Protein AF-A0A7J7ZFH4-F1 (afdb_monomer)

Solvent-accessible surface area (backbone atoms only — not comparable to full-atom values): 5798 Å² total; per-residue (Å²): 136,91,79,76,82,75,77,82,64,81,84,78,85,53,67,91,78,36,69,40,82,46,80,46,72,44,96,87,71,50,77,46,79,46,81,41,50,39,59,60,50,52,52,52,50,51,50,53,52,52,50,53,52,52,50,51,55,51,51,51,52,53,49,54,51,50,53,49,54,51,54,54,48,54,52,50,52,51,49,53,58,53,51,76,70,36,78,73,59,66,74,74,75,115

Sequence (94 aa):
MIGSRKESAPQVLLPEEEKIIVEETKSNGQTVIEEKSLVDTVYALKDEVQELRQDNKKMKKSLEEEQRARKDLEKLVRKVLKNMNDPSWDETNL

Nearest PDB structures (foldseek):
  8a3t-assembly1_T  TM=6.589E-01  e=2.253E+00  Saccharomyces cerevisiae
  8a5y-assembly1_T  TM=6.580E-01  e=3.138E+00  Saccharomyces cerevisiae

Structure (mmCIF, N/CA/C/O backbone):
data_AF-A0A7J7ZFH4-F1
#
_entry.id   AF-A0A7J7ZFH4-F1
#
loop_
_atom_site.group_PDB
_atom_site.id
_atom_site.type_symbol
_atom_site.label_atom_id
_atom_site.label_alt_id
_atom_site.label_comp_id
_atom_site.label_asym_id
_atom_site.label_entity_id
_atom_site.label_seq_id
_atom_site.pdbx_PDB_ins_code
_atom_site.Cartn_x
_atom_site.Cartn_y
_atom_site.Cartn_z
_atom_site.occupancy
_atom_site.B_iso_or_equiv
_atom_site.auth_seq_id
_atom_site.auth_comp_id
_atom_site.auth_asym_id
_atom_site.auth_atom_id
_atom_site.pdbx_PDB_model_num
ATOM 1 N N . MET A 1 1 ? -47.706 -17.805 42.552 1.00 38.56 1 MET A N 1
ATOM 2 C CA . MET A 1 1 ? -46.608 -17.003 43.124 1.00 38.56 1 MET A CA 1
ATOM 3 C C . MET A 1 1 ? -46.000 -16.164 42.022 1.00 38.56 1 MET A C 1
ATOM 5 O O . MET A 1 1 ? -45.830 -16.653 40.914 1.00 38.56 1 MET A O 1
ATOM 9 N N . ILE A 1 2 ? -45.815 -14.887 42.324 1.00 49.91 2 ILE A N 1
ATOM 10 C CA . ILE A 1 2 ? -45.430 -13.807 41.418 1.00 49.91 2 ILE A CA 1
ATOM 11 C C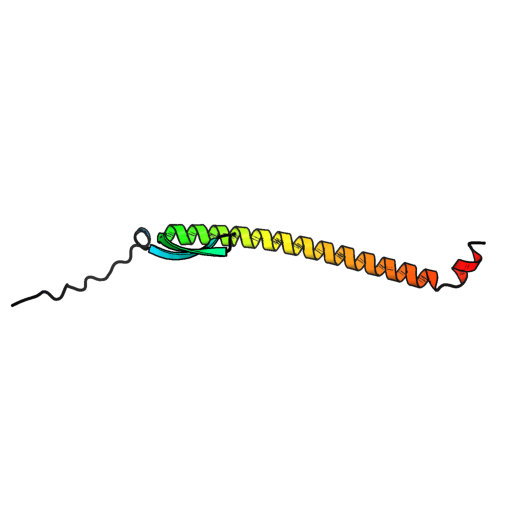 . ILE A 1 2 ? -43.915 -13.892 41.198 1.00 49.91 2 ILE A C 1
ATOM 13 O O . ILE A 1 2 ? -43.171 -13.996 42.167 1.00 49.91 2 ILE A O 1
ATOM 17 N N . GLY A 1 3 ? -43.469 -13.868 39.944 1.00 50.97 3 GLY A N 1
ATOM 18 C CA . GLY A 1 3 ? -42.055 -13.868 39.566 1.00 50.97 3 GLY A CA 1
ATOM 19 C C . GLY A 1 3 ? -41.829 -12.889 38.424 1.00 50.97 3 GLY A C 1
ATOM 20 O O . GLY A 1 3 ? -41.674 -13.295 37.281 1.00 50.97 3 GLY A O 1
ATOM 21 N N . SER A 1 4 ? -41.956 -11.607 38.763 1.00 50.66 4 SER A N 1
ATOM 22 C CA . SER A 1 4 ? -41.539 -10.389 38.062 1.00 50.66 4 SER A CA 1
ATOM 23 C C . SER A 1 4 ? -41.150 -10.521 36.583 1.00 50.66 4 SER A C 1
ATOM 25 O O . SER A 1 4 ? -40.023 -10.884 36.244 1.00 50.66 4 SER A O 1
ATOM 27 N N . ARG A 1 5 ? -42.051 -10.077 35.693 1.00 56.38 5 ARG A N 1
ATOM 28 C CA . ARG A 1 5 ? -41.639 -9.504 34.405 1.00 56.38 5 ARG A CA 1
ATOM 29 C C . ARG A 1 5 ? -40.714 -8.336 34.744 1.00 56.38 5 ARG A C 1
ATOM 31 O O . ARG A 1 5 ? -41.189 -7.343 35.285 1.00 56.38 5 ARG A O 1
ATOM 38 N N . LYS A 1 6 ? -39.406 -8.489 34.513 1.00 55.78 6 LYS A N 1
ATOM 39 C CA . LYS A 1 6 ? -38.462 -7.370 34.577 1.00 55.78 6 LYS A CA 1
ATOM 40 C C . LYS A 1 6 ? -38.998 -6.294 33.642 1.00 55.78 6 LYS A C 1
ATOM 42 O O . LYS A 1 6 ? -39.148 -6.544 32.448 1.00 55.78 6 LYS A O 1
ATOM 47 N N . GLU A 1 7 ? -39.361 -5.158 34.221 1.00 51.34 7 GLU A N 1
ATOM 48 C CA . GLU A 1 7 ? -39.705 -3.943 33.503 1.00 51.34 7 GLU A CA 1
ATOM 49 C C . GLU A 1 7 ? -38.633 -3.701 32.444 1.00 51.34 7 GLU A C 1
ATOM 51 O O . GLU A 1 7 ? -37.448 -3.554 32.743 1.00 51.34 7 GLU A O 1
ATOM 56 N N . SER A 1 8 ? -39.050 -3.740 31.185 1.00 60.00 8 SER A N 1
ATOM 57 C CA . SER A 1 8 ? -38.245 -3.362 30.037 1.00 60.00 8 SER A CA 1
ATOM 58 C C . SER A 1 8 ? -38.048 -1.848 30.070 1.00 60.00 8 SER A C 1
ATOM 60 O O . SER A 1 8 ? -38.718 -1.111 29.348 1.00 60.00 8 SER A O 1
ATOM 62 N N . ALA A 1 9 ? -37.161 -1.381 30.950 1.00 63.22 9 ALA A N 1
ATOM 63 C CA . ALA A 1 9 ? -36.539 -0.079 30.787 1.00 63.22 9 ALA A CA 1
ATOM 64 C C . ALA A 1 9 ? -35.832 -0.065 29.417 1.00 63.22 9 ALA A C 1
ATOM 66 O O . ALA A 1 9 ? -35.273 -1.099 29.025 1.00 63.22 9 ALA A O 1
ATOM 67 N N . PRO A 1 10 ? -35.866 1.050 28.664 1.00 71.81 10 PRO A N 1
ATOM 68 C CA . PRO A 1 10 ? -35.091 1.165 27.437 1.00 71.81 10 PRO A CA 1
ATOM 69 C C . PRO A 1 10 ? -33.635 0.815 27.747 1.00 71.81 10 PRO A C 1
ATOM 71 O O . PRO A 1 10 ? -33.042 1.411 28.645 1.00 71.81 10 PRO A O 1
ATOM 74 N N . GLN A 1 11 ? -33.083 -0.187 27.063 1.00 70.38 11 GLN A N 1
ATOM 75 C CA . GLN A 1 11 ? -31.672 -0.525 27.215 1.00 70.38 11 GLN A CA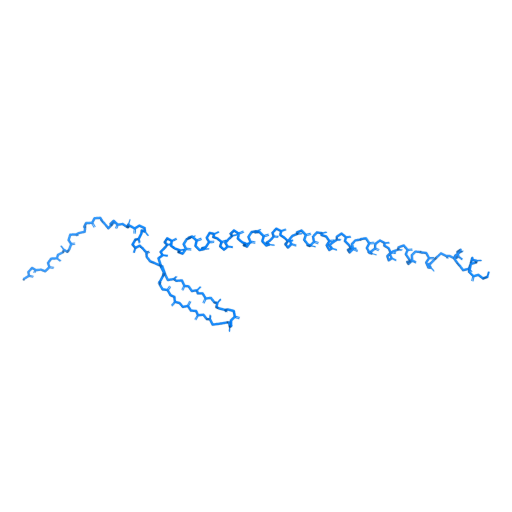 1
ATOM 76 C C . GLN A 1 11 ? -30.873 0.676 26.706 1.00 70.38 11 GLN A C 1
ATOM 78 O O . GLN A 1 11 ? -30.947 1.014 25.525 1.00 70.38 11 GLN A O 1
ATOM 83 N N . VAL A 1 12 ? -30.183 1.363 27.613 1.00 79.06 12 VAL A N 1
ATOM 84 C CA . VAL A 1 12 ? -29.299 2.473 27.262 1.00 79.06 12 VAL A CA 1
ATOM 85 C C . VAL A 1 12 ? -27.941 1.862 26.953 1.00 79.06 12 VAL A C 1
ATOM 87 O O . VAL A 1 12 ? -27.285 1.337 27.847 1.00 79.06 12 VAL A O 1
ATOM 90 N N . LEU A 1 13 ? -27.557 1.884 25.680 1.00 73.88 13 LEU A N 1
ATOM 91 C CA . LEU A 1 13 ? -26.227 1.479 25.241 1.00 73.88 13 LEU A CA 1
ATOM 92 C C . LEU A 1 13 ? -25.255 2.630 25.501 1.00 73.88 13 LEU A C 1
ATOM 94 O O . LEU A 1 13 ? -25.431 3.727 24.965 1.00 73.88 13 LEU A O 1
ATOM 98 N N . LEU A 1 14 ? -24.264 2.383 26.355 1.00 79.50 14 LEU A N 1
ATOM 99 C CA . LEU A 1 14 ? -23.191 3.320 26.660 1.00 79.50 14 LEU A CA 1
ATOM 100 C C . LEU A 1 14 ? -21.937 2.853 25.913 1.00 79.50 14 LEU A C 1
ATOM 102 O O . LEU A 1 14 ? -21.372 1.832 26.296 1.00 79.50 14 LEU A O 1
ATOM 106 N N . PRO A 1 15 ? -21.476 3.575 24.873 1.00 76.62 15 PRO A N 1
ATOM 107 C CA . PRO A 1 15 ? -20.352 3.139 24.037 1.00 76.62 15 PRO A CA 1
ATOM 108 C C . PRO A 1 15 ? -19.067 2.833 24.820 1.00 76.62 15 PRO A C 1
ATOM 110 O O . PRO A 1 15 ? -18.267 2.004 24.404 1.00 76.62 15 PRO A O 1
ATOM 113 N N . GLU A 1 16 ? -18.877 3.498 25.959 1.00 78.94 16 GLU A N 1
ATOM 114 C CA . GLU A 1 16 ? -17.736 3.321 26.866 1.00 78.94 16 GLU A CA 1
ATOM 115 C C . GLU A 1 16 ? -17.773 1.9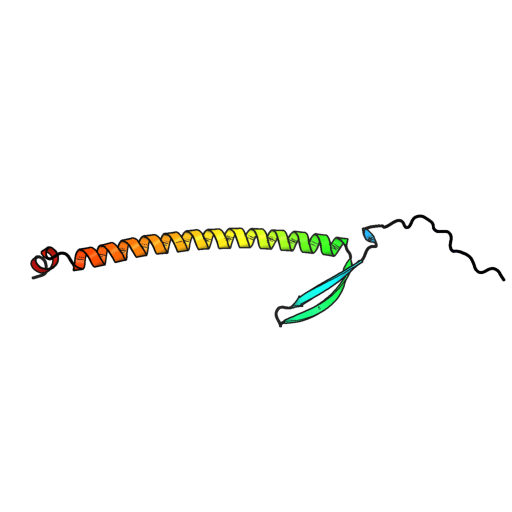82 27.625 1.00 78.94 16 GLU A C 1
ATOM 117 O O . GLU A 1 16 ? -16.736 1.495 28.069 1.00 78.94 16 GLU A O 1
ATOM 122 N N . GLU A 1 17 ? -18.954 1.376 27.764 1.00 82.75 17 GLU A N 1
ATOM 123 C CA . GLU A 1 17 ? -19.168 0.093 28.443 1.00 82.75 17 GLU A CA 1
ATOM 124 C C . GLU A 1 17 ? -19.253 -1.084 27.457 1.00 82.75 17 GLU A C 1
ATOM 126 O O . GLU A 1 17 ? -19.268 -2.247 27.872 1.00 82.75 17 GLU A O 1
ATOM 131 N N . GLU A 1 18 ? -19.299 -0.803 26.152 1.00 86.25 18 GLU A N 1
ATOM 132 C CA . GLU A 1 18 ? -19.411 -1.825 25.118 1.00 86.25 18 GLU A CA 1
ATOM 133 C C . GLU A 1 18 ? -18.081 -2.535 24.857 1.00 86.25 18 GLU A C 1
ATOM 135 O O . GLU A 1 18 ? -16.999 -1.939 24.808 1.00 86.25 18 GLU A O 1
ATOM 140 N N . LYS A 1 19 ? -18.177 -3.846 24.638 1.00 89.50 19 LYS A N 1
ATOM 141 C CA . LYS A 1 19 ? -17.049 -4.717 24.319 1.00 89.50 19 LYS A CA 1
ATOM 142 C C . LYS A 1 19 ? -17.312 -5.496 23.038 1.00 89.50 19 LYS A C 1
ATOM 144 O O . LYS A 1 19 ? -18.457 -5.785 2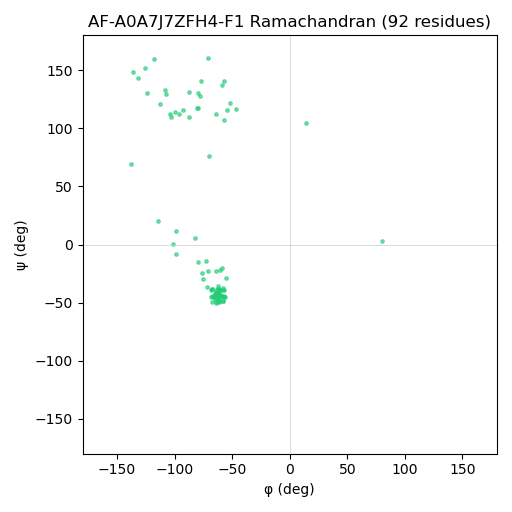2.696 1.00 89.50 19 LYS A O 1
ATOM 149 N N . ILE A 1 20 ? -16.239 -5.842 22.338 1.00 90.69 20 ILE A N 1
ATOM 150 C CA . ILE A 1 20 ? -16.257 -6.583 21.080 1.00 90.69 20 ILE A CA 1
ATOM 151 C C . ILE A 1 20 ? -15.251 -7.732 21.129 1.00 90.69 20 ILE A C 1
ATOM 153 O O . ILE A 1 20 ? -14.172 -7.609 21.706 1.00 90.69 20 ILE A O 1
ATOM 157 N N . ILE A 1 21 ? -15.612 -8.856 20.511 1.00 90.88 21 ILE A N 1
ATOM 158 C CA . ILE A 1 21 ? -14.702 -9.981 20.301 1.00 90.88 21 ILE A CA 1
ATOM 159 C C . ILE A 1 21 ? -13.836 -9.664 19.080 1.00 90.88 21 ILE A C 1
ATOM 161 O O . ILE A 1 21 ? -14.351 -9.511 17.974 1.00 90.88 21 ILE A O 1
ATOM 165 N N . VAL A 1 22 ? -12.529 -9.569 19.288 1.00 89.81 22 VAL A N 1
ATOM 166 C CA . VAL A 1 22 ? -11.523 -9.322 18.256 1.00 89.81 22 VAL A CA 1
ATOM 167 C C . VAL A 1 22 ? -10.751 -10.610 18.008 1.00 89.81 22 VAL A C 1
ATOM 169 O O . VAL A 1 22 ? -10.265 -11.241 18.946 1.00 89.81 22 VAL A O 1
ATOM 172 N N . GLU A 1 23 ? -10.632 -10.988 16.738 1.00 91.38 23 GLU A N 1
ATOM 173 C CA . GLU A 1 23 ? -9.785 -12.089 16.291 1.00 91.38 23 GLU A CA 1
ATOM 174 C C . GLU A 1 23 ? -8.523 -11.515 15.635 1.00 91.38 23 GLU A C 1
ATOM 176 O O . GLU A 1 23 ? -8.585 -10.901 14.572 1.00 91.38 23 GLU A O 1
ATOM 181 N N . GLU A 1 24 ? -7.372 -11.709 16.272 1.00 86.25 24 GLU A N 1
ATOM 182 C CA . GLU A 1 24 ? -6.068 -11.297 15.756 1.00 86.25 24 GLU A CA 1
ATOM 183 C C . GLU A 1 24 ? -5.260 -12.514 15.313 1.00 86.25 24 GLU A C 1
ATOM 185 O O . GLU A 1 24 ? -5.110 -13.491 16.047 1.00 86.25 24 GLU A O 1
ATOM 190 N N . THR A 1 25 ? -4.672 -12.438 14.119 1.00 88.31 25 THR A N 1
ATOM 191 C CA . THR A 1 25 ? -3.697 -13.433 13.658 1.00 88.31 25 THR A CA 1
ATOM 192 C C . THR A 1 25 ? -2.292 -12.884 13.857 1.00 88.31 25 THR A C 1
ATOM 194 O O . THR A 1 25 ? -1.891 -11.909 13.224 1.00 88.31 25 THR A O 1
ATOM 197 N N . LYS A 1 26 ? -1.529 -13.516 14.748 1.00 86.38 26 LYS A N 1
ATOM 198 C CA . LYS A 1 26 ? -0.138 -13.158 15.030 1.00 86.38 26 LYS A CA 1
ATOM 199 C C . LYS A 1 26 ? 0.771 -13.533 13.859 1.00 86.38 26 LYS A C 1
ATOM 201 O O . LYS A 1 26 ? 0.461 -14.405 13.051 1.00 86.38 26 LYS A O 1
ATOM 206 N N . SER A 1 27 ? 1.955 -12.925 13.810 1.00 82.00 27 SER A N 1
ATOM 207 C CA . SER A 1 27 ? 2.960 -13.167 12.762 1.00 82.00 27 SER A CA 1
ATOM 208 C C . SER A 1 27 ? 3.451 -14.619 12.678 1.00 82.00 27 SER A C 1
ATOM 210 O O . SER A 1 27 ? 3.925 -15.048 11.631 1.00 82.00 27 SER A O 1
ATOM 212 N N . ASN A 1 28 ? 3.313 -15.394 13.757 1.00 89.94 28 ASN A N 1
ATOM 213 C CA . ASN A 1 28 ? 3.594 -16.831 13.792 1.00 89.94 28 ASN A CA 1
ATOM 214 C C . ASN A 1 28 ? 2.433 -17.701 13.258 1.00 89.94 28 ASN A C 1
ATOM 216 O O . ASN A 1 28 ? 2.500 -18.923 13.364 1.00 89.94 28 ASN A O 1
ATOM 220 N N . GLY A 1 29 ? 1.370 -17.093 12.720 1.00 88.31 29 GLY A N 1
ATOM 221 C CA . GLY A 1 29 ? 0.178 -17.773 12.207 1.00 88.31 29 GLY A CA 1
ATOM 222 C C . GLY A 1 29 ? -0.824 -18.203 13.283 1.00 88.31 29 GLY A C 1
ATOM 223 O O . GLY A 1 29 ? -1.823 -18.837 12.958 1.00 88.31 29 GLY A O 1
ATOM 224 N N . GLN A 1 30 ? -0.581 -17.882 14.557 1.00 92.31 30 GLN A N 1
ATOM 225 C CA . GLN A 1 30 ? -1.510 -18.183 15.644 1.00 92.31 30 GLN A CA 1
ATOM 226 C C . GLN A 1 30 ? -2.674 -17.189 15.657 1.00 92.31 30 GLN A C 1
ATOM 228 O O . GLN A 1 30 ? -2.453 -15.983 15.755 1.00 92.31 30 GLN A O 1
ATOM 233 N N . THR A 1 31 ? -3.903 -17.699 15.667 1.00 89.38 31 THR A N 1
ATOM 234 C CA . THR A 1 31 ? -5.114 -16.898 15.880 1.00 89.38 31 THR A CA 1
ATOM 235 C C . THR A 1 31 ? -5.422 -16.775 17.374 1.00 89.38 31 THR A C 1
ATOM 237 O O . THR A 1 31 ? -5.405 -17.769 18.105 1.00 89.38 31 THR A O 1
ATOM 240 N N . VAL A 1 32 ? -5.682 -15.556 17.837 1.00 89.56 32 VAL A N 1
ATOM 241 C CA . VAL A 1 32 ? -6.032 -15.221 19.220 1.00 89.56 32 VAL A CA 1
ATOM 242 C C . VAL A 1 32 ? -7.366 -14.483 19.218 1.00 89.56 32 VAL A C 1
ATOM 244 O O . VAL A 1 32 ? -7.549 -13.545 18.450 1.00 89.56 32 VAL A O 1
ATOM 247 N N . ILE A 1 33 ? -8.294 -14.927 20.067 1.00 90.31 33 ILE A N 1
ATOM 248 C CA . ILE A 1 33 ? -9.633 -14.348 20.207 1.00 90.31 33 ILE A CA 1
ATOM 249 C C . ILE A 1 33 ? -9.720 -13.700 21.588 1.00 90.31 33 ILE A C 1
ATOM 251 O O . ILE A 1 33 ? -9.545 -14.383 22.598 1.00 90.31 33 ILE A O 1
ATOM 255 N N . GLU A 1 34 ? -9.988 -12.399 21.633 1.00 91.12 34 GLU A N 1
ATOM 256 C CA . GLU A 1 34 ? -10.031 -11.607 22.865 1.00 91.12 34 GLU A CA 1
ATOM 257 C C . GLU A 1 34 ? -11.241 -10.676 22.888 1.00 91.12 34 GLU A C 1
ATOM 259 O O . GLU A 1 34 ? -11.681 -10.178 21.858 1.00 91.12 34 GLU A O 1
ATOM 264 N N . GLU A 1 35 ? -11.771 -10.408 24.078 1.00 92.19 35 GLU A N 1
ATOM 265 C CA . GLU A 1 35 ? -12.805 -9.394 24.275 1.00 92.19 35 GLU A CA 1
ATOM 266 C C . GLU A 1 35 ? -12.137 -8.057 24.638 1.00 92.19 35 GLU A C 1
ATOM 268 O O . GLU A 1 35 ? -11.490 -7.943 25.682 1.00 92.19 35 GLU A O 1
ATOM 273 N N . LYS A 1 36 ? -12.279 -7.045 23.777 1.00 91.44 36 LYS A N 1
ATOM 274 C CA . LYS A 1 36 ? -11.693 -5.704 23.942 1.00 91.44 36 LYS A CA 1
ATOM 275 C C . LYS A 1 36 ? -12.786 -4.640 24.044 1.00 91.44 36 LYS A C 1
ATOM 277 O O . LYS A 1 36 ? -13.914 -4.858 23.612 1.00 91.44 36 LYS A O 1
ATOM 282 N N . SER A 1 37 ? -12.456 -3.477 24.607 1.00 92.25 37 SER A N 1
ATOM 283 C CA . SER A 1 37 ? -13.341 -2.304 24.564 1.00 92.25 37 SER A CA 1
ATOM 284 C C . SER A 1 37 ? -13.634 -1.924 23.113 1.00 92.25 37 SER A C 1
ATOM 286 O O . SER A 1 37 ? -12.725 -1.911 22.273 1.00 92.25 37 SER A O 1
ATOM 288 N N . LEU A 1 38 ? -14.894 -1.600 22.813 1.00 90.44 38 LEU A N 1
ATOM 289 C CA . LEU A 1 38 ? -15.283 -1.143 21.483 1.00 90.44 38 LEU A CA 1
ATOM 290 C C . LEU A 1 38 ? -14.520 0.131 21.101 1.00 90.44 38 LEU A C 1
ATOM 292 O O . LEU A 1 38 ? -14.009 0.231 19.988 1.00 90.44 38 LEU A O 1
ATOM 296 N N . VAL A 1 39 ? -14.403 1.077 22.036 1.00 92.19 39 VAL A N 1
ATOM 297 C CA . VAL A 1 39 ? -13.721 2.358 21.812 1.00 92.19 39 VAL A CA 1
ATOM 298 C C . VAL A 1 39 ? -12.250 2.134 21.467 1.00 92.19 39 VAL A C 1
ATOM 300 O O . VAL A 1 39 ? -11.785 2.636 20.444 1.00 92.19 39 VAL A O 1
ATOM 303 N N . ASP A 1 40 ? -11.539 1.329 22.261 1.00 91.56 40 ASP A N 1
ATOM 304 C CA . ASP A 1 40 ? -10.119 1.034 22.026 1.00 91.56 40 ASP A CA 1
ATOM 305 C C . ASP A 1 40 ? -9.916 0.333 20.679 1.00 91.56 40 ASP A C 1
ATOM 307 O O . ASP A 1 40 ? -9.013 0.682 19.920 1.00 91.56 40 ASP A O 1
ATOM 311 N N . THR A 1 41 ? -10.805 -0.608 20.345 1.00 92.50 41 THR A N 1
ATOM 312 C CA . THR A 1 41 ? -10.767 -1.334 19.068 1.00 92.50 41 THR A CA 1
ATOM 313 C C . THR A 1 41 ? -10.972 -0.388 17.883 1.00 92.50 41 THR A C 1
ATOM 315 O O . THR A 1 41 ? -10.261 -0.486 16.887 1.00 92.50 41 THR A O 1
ATOM 318 N N . VAL A 1 42 ? -11.897 0.571 17.980 1.00 92.88 42 VAL A N 1
ATOM 319 C CA . VAL A 1 42 ? -12.129 1.570 16.923 1.00 92.88 42 VAL A CA 1
ATOM 320 C C . VAL A 1 42 ? -10.909 2.469 16.721 1.00 92.88 42 VAL A C 1
ATOM 322 O O . VAL A 1 42 ? -10.556 2.762 15.577 1.00 92.88 42 VAL A O 1
ATOM 325 N N . TYR A 1 43 ? -10.252 2.902 17.801 1.00 94.81 43 TYR A N 1
ATOM 326 C CA . TYR A 1 43 ? -9.035 3.710 17.693 1.00 94.81 43 TYR A CA 1
ATOM 327 C C . TYR A 1 43 ? -7.863 2.915 17.113 1.00 94.81 43 TYR A C 1
ATOM 329 O O . TYR A 1 43 ? -7.218 3.407 16.189 1.00 94.81 43 TYR A O 1
ATOM 337 N N . ALA A 1 44 ? -7.649 1.676 17.561 1.00 93.62 44 ALA A N 1
ATOM 338 C CA . ALA A 1 44 ? -6.624 0.800 16.998 1.00 93.62 44 ALA A CA 1
ATOM 339 C C . ALA A 1 44 ? -6.833 0.583 15.489 1.00 93.62 44 ALA A C 1
ATOM 341 O O . ALA A 1 44 ? -5.927 0.823 14.693 1.00 93.62 44 ALA A O 1
ATOM 342 N N . LEU A 1 45 ? -8.061 0.253 15.070 1.00 95.00 45 LEU A N 1
ATOM 343 C CA . LEU A 1 45 ? -8.401 0.082 13.653 1.00 95.00 45 LEU A CA 1
ATOM 344 C C . LEU A 1 45 ? -8.202 1.365 12.841 1.00 95.00 45 LEU A C 1
ATOM 346 O O . LEU A 1 45 ? -7.770 1.315 11.688 1.00 95.00 45 LEU A O 1
ATOM 350 N N . LYS A 1 46 ? -8.526 2.531 13.409 1.00 96.44 46 LYS A N 1
ATOM 351 C CA . LYS A 1 46 ? -8.306 3.818 12.741 1.00 96.44 46 LYS A CA 1
ATOM 352 C C . LYS A 1 46 ? -6.819 4.037 12.455 1.00 96.44 46 LYS A C 1
ATOM 354 O O . LYS A 1 46 ? -6.483 4.461 11.345 1.00 96.44 46 LYS A O 1
ATOM 359 N N . ASP A 1 47 ? -5.962 3.751 13.428 1.00 97.50 47 ASP A N 1
ATOM 360 C CA . ASP A 1 47 ? -4.517 3.924 13.305 1.00 97.50 47 ASP A CA 1
ATOM 361 C C . ASP A 1 47 ? -3.928 2.918 12.302 1.00 97.50 47 ASP A C 1
ATOM 363 O O . ASP A 1 47 ? -3.230 3.326 11.372 1.00 97.50 47 ASP A O 1
ATOM 367 N N . GLU A 1 48 ? -4.317 1.641 12.374 1.00 96.19 48 GLU A N 1
ATOM 368 C CA . GLU A 1 48 ? -3.921 0.611 11.400 1.00 96.19 48 GLU A CA 1
ATOM 369 C C . GLU A 1 48 ? -4.320 0.984 9.966 1.00 96.19 48 GLU A C 1
ATOM 371 O O . GLU A 1 48 ? -3.520 0.898 9.031 1.00 96.19 48 GLU A O 1
ATOM 376 N N . VAL A 1 49 ? -5.552 1.466 9.763 1.00 98.06 49 VAL A N 1
ATOM 377 C CA . VAL A 1 49 ? -6.007 1.935 8.446 1.00 98.06 49 VAL A CA 1
ATOM 378 C C . VAL A 1 49 ? -5.173 3.125 7.974 1.00 98.06 49 VAL A C 1
ATOM 380 O O . VAL A 1 49 ? -4.866 3.232 6.782 1.00 98.06 49 VAL A O 1
ATOM 383 N N . GLN A 1 50 ? -4.801 4.038 8.871 1.00 98.00 50 GLN A N 1
ATOM 384 C CA . GLN A 1 50 ? -3.964 5.181 8.525 1.00 98.00 50 GLN A CA 1
ATOM 385 C C . GLN A 1 50 ? -2.558 4.743 8.084 1.00 98.00 50 GLN A C 1
ATOM 387 O O . GLN A 1 50 ? -2.072 5.232 7.056 1.00 98.00 50 GLN A O 1
ATOM 392 N N . GLU A 1 51 ? -1.940 3.799 8.791 1.00 98.12 51 GLU A N 1
ATOM 393 C CA . GLU A 1 51 ? -0.645 3.214 8.425 1.00 98.12 51 GLU A CA 1
ATOM 394 C C . GLU A 1 51 ? -0.719 2.474 7.084 1.00 98.12 51 GLU A C 1
ATOM 396 O O . GLU A 1 51 ? 0.040 2.784 6.160 1.00 98.12 51 GLU A O 1
ATOM 401 N N . LEU A 1 52 ? -1.716 1.601 6.901 1.00 98.19 52 LEU A N 1
ATOM 402 C CA . LEU A 1 52 ? -1.937 0.877 5.645 1.00 98.19 52 LEU A CA 1
ATOM 403 C C . LEU A 1 52 ? -2.126 1.823 4.454 1.00 98.19 52 LEU A C 1
ATOM 405 O O . LEU A 1 52 ? -1.654 1.551 3.345 1.00 98.19 52 LEU A O 1
ATOM 409 N N . ARG A 1 53 ? -2.803 2.962 4.642 1.00 98.38 53 ARG A N 1
ATOM 410 C CA . ARG A 1 53 ? -2.938 3.984 3.591 1.00 98.38 53 ARG A CA 1
ATOM 411 C C . ARG A 1 53 ? -1.605 4.652 3.268 1.00 98.38 53 ARG A C 1
ATOM 413 O O . ARG A 1 53 ? -1.344 4.941 2.096 1.00 98.38 53 ARG A O 1
ATOM 420 N N . GLN A 1 54 ? -0.770 4.904 4.273 1.00 98.50 54 GLN A N 1
ATOM 421 C CA . GLN A 1 54 ? 0.558 5.472 4.070 1.00 98.50 54 GLN A CA 1
ATOM 422 C C . GLN A 1 54 ? 1.468 4.499 3.312 1.00 98.50 54 GLN A C 1
ATOM 424 O O . GLN A 1 54 ? 2.124 4.905 2.348 1.00 98.50 54 GLN A O 1
ATOM 429 N N . ASP A 1 55 ? 1.471 3.226 3.688 1.00 98.25 55 ASP A N 1
ATOM 430 C CA . ASP A 1 55 ? 2.294 2.212 3.034 1.00 98.25 55 ASP A CA 1
ATOM 431 C C . ASP A 1 55 ? 1.830 1.926 1.609 1.00 98.25 55 ASP A C 1
ATOM 433 O O . ASP A 1 55 ? 2.657 1.881 0.700 1.00 98.25 55 ASP A O 1
ATOM 437 N N . ASN A 1 56 ? 0.519 1.894 1.354 1.00 98.44 56 ASN A N 1
ATOM 438 C CA . ASN A 1 56 ? -0.008 1.842 -0.013 1.00 98.44 56 ASN A CA 1
ATOM 439 C C . ASN A 1 56 ? 0.475 3.012 -0.878 1.00 98.44 56 ASN A C 1
ATOM 441 O O . ASN A 1 56 ? 0.812 2.828 -2.049 1.00 98.44 56 ASN A O 1
ATOM 445 N N . LYS A 1 57 ? 0.556 4.225 -0.314 1.00 98.56 57 LYS A N 1
ATOM 446 C CA . LYS A 1 57 ? 1.088 5.390 -1.034 1.00 98.56 57 LYS A CA 1
ATOM 447 C C . LYS A 1 57 ? 2.570 5.211 -1.377 1.00 98.56 57 LYS A C 1
ATOM 449 O O . LYS A 1 57 ? 2.968 5.550 -2.493 1.00 98.56 57 LYS A O 1
ATOM 454 N N . LYS A 1 58 ? 3.375 4.680 -0.450 1.00 98.50 58 LYS A N 1
ATOM 455 C CA . LYS A 1 58 ? 4.796 4.370 -0.692 1.00 98.50 58 LYS A CA 1
ATOM 456 C C . LYS A 1 58 ? 4.941 3.288 -1.765 1.00 98.50 58 LYS A C 1
ATOM 458 O O . LYS A 1 58 ? 5.640 3.516 -2.746 1.00 98.50 58 LYS A O 1
ATOM 463 N N . MET A 1 59 ? 4.217 2.175 -1.633 1.00 98.38 59 MET A N 1
ATOM 464 C CA . MET A 1 59 ? 4.238 1.064 -2.591 1.00 98.38 59 MET A CA 1
ATOM 465 C C . MET A 1 59 ? 3.861 1.518 -4.001 1.00 98.38 59 MET A C 1
ATOM 467 O O . MET A 1 59 ? 4.548 1.180 -4.963 1.00 98.38 59 MET A O 1
ATOM 471 N N . LYS A 1 60 ? 2.814 2.342 -4.133 1.00 98.50 60 LYS A N 1
ATOM 472 C CA . LYS A 1 60 ? 2.412 2.900 -5.428 1.00 98.50 60 LYS A CA 1
ATOM 473 C C . LYS A 1 60 ? 3.528 3.736 -6.060 1.00 98.50 60 LYS A C 1
ATOM 475 O O . LYS A 1 60 ? 3.800 3.575 -7.245 1.00 98.50 60 LYS A O 1
ATOM 480 N N . LYS A 1 61 ? 4.195 4.586 -5.272 1.00 98.62 61 LYS A N 1
ATOM 481 C CA . LYS A 1 61 ? 5.320 5.400 -5.753 1.00 98.62 61 LYS A CA 1
ATOM 482 C C . LYS A 1 61 ? 6.479 4.522 -6.240 1.00 98.62 61 LYS A C 1
ATOM 484 O O . LYS A 1 61 ? 6.971 4.736 -7.343 1.00 98.62 61 LYS A O 1
ATOM 489 N N . SER A 1 62 ? 6.868 3.514 -5.460 1.00 98.44 62 SER A N 1
ATOM 490 C CA . SER A 1 62 ? 7.929 2.576 -5.849 1.00 98.44 62 SER A CA 1
ATOM 491 C C . SER A 1 62 ? 7.579 1.803 -7.123 1.00 98.44 62 SER A C 1
ATOM 493 O O . SER A 1 62 ? 8.428 1.636 -7.993 1.00 98.44 62 SER A O 1
ATOM 495 N N . LEU A 1 63 ? 6.319 1.388 -7.286 1.00 98.69 63 LEU A N 1
ATOM 496 C CA . LEU A 1 63 ? 5.855 0.723 -8.504 1.00 98.69 63 LEU A CA 1
ATOM 497 C C . LEU A 1 63 ? 5.950 1.633 -9.739 1.00 98.69 63 LEU A C 1
ATOM 499 O O . LEU A 1 63 ? 6.355 1.181 -10.807 1.00 98.69 63 LEU A O 1
ATOM 503 N N . GLU A 1 64 ? 5.582 2.908 -9.612 1.00 98.69 64 GLU A N 1
ATOM 504 C CA . GLU A 1 64 ? 5.684 3.884 -10.705 1.00 98.69 64 GLU A CA 1
ATOM 505 C C . GLU A 1 64 ? 7.144 4.132 -11.122 1.00 98.69 64 GLU A C 1
ATOM 507 O O . GLU A 1 64 ? 7.441 4.243 -12.316 1.00 98.69 64 GLU A O 1
ATOM 512 N N . GLU A 1 65 ? 8.061 4.190 -10.153 1.00 98.69 65 GLU A N 1
ATOM 513 C CA . GLU A 1 65 ? 9.502 4.325 -10.390 1.00 98.69 65 GLU A CA 1
ATOM 514 C C . GLU A 1 65 ? 10.071 3.096 -11.109 1.00 98.69 65 GLU A C 1
ATOM 516 O O . GLU A 1 65 ? 10.724 3.243 -12.145 1.00 98.69 65 GLU A O 1
ATOM 521 N N . GLU A 1 66 ? 9.738 1.892 -10.641 1.00 98.69 66 GLU A N 1
ATOM 522 C CA . GLU A 1 66 ? 10.159 0.632 -11.263 1.00 98.69 66 GLU A CA 1
ATOM 523 C C . GLU A 1 66 ? 9.632 0.510 -12.702 1.00 98.69 66 GLU A C 1
ATOM 525 O O . GLU A 1 66 ? 10.363 0.174 -13.634 1.00 98.69 66 GLU A O 1
ATOM 530 N N . GLN A 1 67 ? 8.364 0.869 -12.933 1.00 98.69 67 GLN A N 1
ATOM 531 C CA . GLN A 1 67 ? 7.781 0.883 -14.277 1.00 98.69 67 GLN A CA 1
ATOM 532 C C . GLN A 1 67 ? 8.482 1.871 -15.215 1.00 98.69 67 GLN A C 1
ATOM 534 O O . GLN A 1 67 ? 8.605 1.598 -16.414 1.00 98.69 67 GLN A O 1
ATOM 539 N N . ARG A 1 68 ? 8.926 3.025 -14.705 1.00 98.62 68 ARG A N 1
ATOM 540 C CA . ARG A 1 68 ? 9.700 3.993 -15.491 1.00 98.62 68 ARG A CA 1
ATOM 541 C C . ARG A 1 68 ? 11.075 3.427 -15.841 1.00 98.62 68 ARG A C 1
ATOM 543 O O . ARG A 1 68 ? 11.418 3.417 -17.021 1.00 98.62 68 ARG A O 1
ATOM 550 N N . ALA A 1 69 ? 11.800 2.901 -14.854 1.00 98.44 69 ALA A N 1
ATOM 551 C CA . ALA A 1 69 ? 13.110 2.285 -15.053 1.00 98.44 69 ALA A CA 1
ATOM 552 C C . ALA A 1 69 ? 13.045 1.144 -16.080 1.00 98.44 69 ALA A C 1
ATOM 554 O O . ALA A 1 69 ? 13.829 1.110 -17.030 1.00 98.44 69 ALA A O 1
ATOM 555 N N . ARG A 1 70 ? 12.031 0.278 -15.968 1.00 98.62 70 ARG A N 1
ATOM 556 C CA . ARG A 1 70 ? 11.768 -0.790 -16.936 1.00 98.62 70 ARG A CA 1
ATOM 557 C C . ARG A 1 70 ? 11.558 -0.254 -18.353 1.00 98.62 70 ARG A C 1
ATOM 559 O O . ARG A 1 70 ? 12.167 -0.766 -19.288 1.00 98.62 70 ARG A O 1
ATOM 566 N N . LYS A 1 71 ? 10.720 0.773 -18.540 1.00 98.62 71 LYS A N 1
ATOM 567 C CA . LYS A 1 71 ? 10.469 1.362 -19.871 1.00 98.62 71 LYS A CA 1
ATOM 568 C C . LYS A 1 71 ? 11.732 1.956 -20.487 1.00 98.62 71 LYS A C 1
ATOM 570 O O . LYS A 1 71 ? 11.924 1.859 -21.698 1.00 98.62 71 LYS A O 1
ATOM 575 N N . ASP A 1 72 ? 12.577 2.590 -19.683 1.00 98.19 72 ASP A N 1
ATOM 576 C CA . ASP A 1 72 ? 13.820 3.181 -20.178 1.00 98.19 72 ASP A CA 1
ATOM 577 C C . ASP A 1 72 ? 14.851 2.106 -20.540 1.00 98.19 72 ASP A C 1
ATOM 579 O O . ASP A 1 72 ? 15.494 2.206 -21.590 1.00 98.19 72 ASP A O 1
ATOM 583 N N . LEU A 1 73 ? 14.914 1.017 -19.770 1.00 98.38 73 LEU A N 1
ATOM 584 C CA . LEU A 1 73 ? 15.704 -0.158 -20.126 1.00 98.38 73 LEU A CA 1
ATOM 585 C C . LEU A 1 73 ? 15.207 -0.805 -21.428 1.00 98.38 73 LEU A C 1
ATOM 587 O O . LEU A 1 73 ? 16.006 -1.086 -22.319 1.00 98.38 73 LEU A O 1
ATOM 591 N N . GLU A 1 74 ? 13.892 -0.979 -21.592 1.00 97.88 74 GLU A N 1
ATOM 592 C CA .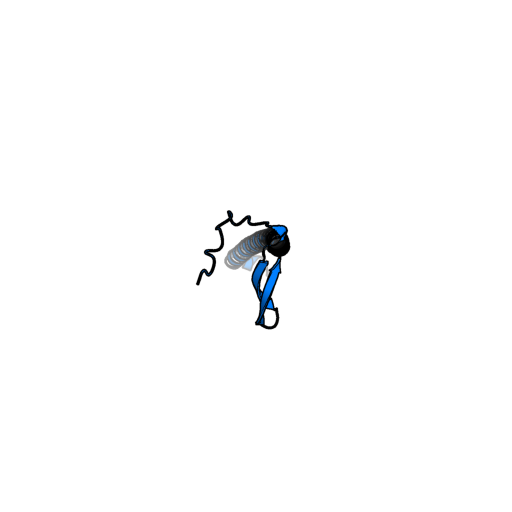 GLU A 1 74 ? 13.296 -1.518 -22.823 1.00 97.88 74 GLU A CA 1
ATOM 593 C C . GLU A 1 74 ? 13.662 -0.672 -24.057 1.00 97.88 74 GLU A C 1
ATOM 595 O O . GLU A 1 74 ? 13.965 -1.223 -25.119 1.00 97.88 74 GLU A O 1
ATOM 600 N N . LYS A 1 75 ? 13.693 0.664 -23.936 1.00 97.56 75 LYS A N 1
ATOM 601 C CA . LYS A 1 75 ? 14.155 1.553 -25.019 1.00 97.56 75 LYS A CA 1
ATOM 602 C C . LYS A 1 75 ? 15.633 1.341 -25.341 1.00 97.56 75 LYS A C 1
ATOM 604 O O . LYS A 1 75 ? 15.988 1.303 -26.520 1.00 97.56 75 LYS A O 1
ATOM 609 N N . LEU A 1 76 ? 16.485 1.214 -24.322 1.00 96.31 76 LEU A N 1
ATOM 610 C CA . LEU A 1 76 ? 17.919 1.000 -24.513 1.00 96.31 76 LEU A CA 1
ATOM 611 C C . LEU A 1 76 ? 18.185 -0.330 -25.221 1.00 96.31 76 LEU A C 1
ATOM 613 O O . LEU A 1 76 ? 18.900 -0.352 -26.219 1.00 96.31 76 LEU A O 1
ATOM 617 N N . VAL A 1 77 ? 17.543 -1.408 -24.767 1.00 96.06 77 VAL A N 1
ATOM 618 C CA . VAL A 1 77 ? 17.643 -2.736 -25.389 1.00 96.06 77 VAL A CA 1
ATOM 619 C C . VAL A 1 77 ? 17.2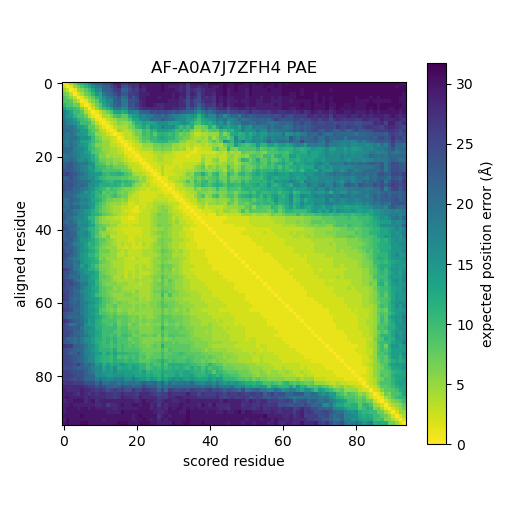13 -2.681 -26.855 1.00 96.06 77 VAL A C 1
ATOM 621 O O . VAL A 1 77 ? 17.935 -3.167 -27.723 1.00 96.06 77 VAL A O 1
ATOM 624 N N . ARG A 1 78 ? 16.092 -2.016 -27.172 1.00 94.44 78 ARG A N 1
ATOM 625 C CA . ARG A 1 78 ? 15.653 -1.830 -28.569 1.00 94.44 78 ARG A CA 1
ATOM 626 C C . ARG A 1 78 ? 16.675 -1.065 -29.410 1.00 94.44 78 ARG A C 1
ATOM 628 O O . ARG A 1 78 ? 16.874 -1.410 -30.571 1.00 94.44 78 ARG A O 1
AT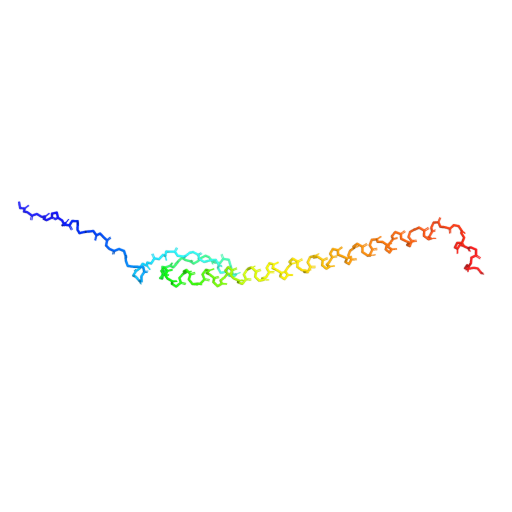OM 635 N N . LYS A 1 79 ? 17.316 -0.036 -28.847 1.00 92.25 79 LYS A N 1
ATOM 636 C CA . LYS A 1 79 ? 18.355 0.737 -29.541 1.00 92.25 79 LYS A CA 1
ATOM 637 C C . LYS A 1 79 ? 19.592 -0.117 -29.822 1.00 92.25 79 LYS A C 1
ATOM 639 O O . LYS A 1 79 ? 20.085 -0.089 -30.941 1.00 92.25 79 LYS A O 1
ATOM 644 N N . VAL A 1 80 ? 20.051 -0.897 -28.843 1.00 92.94 80 VAL A N 1
ATOM 645 C CA . VAL A 1 80 ? 21.187 -1.819 -29.009 1.00 92.94 80 VAL A CA 1
ATOM 646 C C . VAL A 1 80 ? 20.890 -2.850 -30.096 1.00 92.94 80 VAL A C 1
ATOM 648 O O . VAL A 1 80 ? 21.681 -2.989 -31.021 1.00 92.94 80 VAL A O 1
ATOM 651 N N . LEU A 1 81 ? 19.721 -3.495 -30.049 1.00 90.81 81 LEU A N 1
ATOM 652 C CA . LEU A 1 81 ? 19.319 -4.477 -31.062 1.00 90.81 81 LEU A CA 1
ATOM 653 C C . LEU A 1 81 ? 19.224 -3.867 -32.465 1.00 90.81 81 LEU A C 1
ATOM 655 O O . LEU A 1 81 ? 19.633 -4.498 -33.433 1.00 90.81 81 LEU A O 1
ATOM 659 N N . LYS A 1 82 ? 18.718 -2.632 -32.584 1.00 87.75 82 LYS A N 1
ATOM 660 C CA . LYS A 1 82 ? 18.672 -1.928 -33.870 1.00 87.75 82 LYS A CA 1
ATOM 661 C C . LYS A 1 82 ? 20.075 -1.628 -34.402 1.00 87.75 82 LYS A C 1
ATOM 663 O O . LYS A 1 82 ? 20.308 -1.821 -35.587 1.00 87.75 82 LYS A O 1
ATOM 668 N N . ASN A 1 83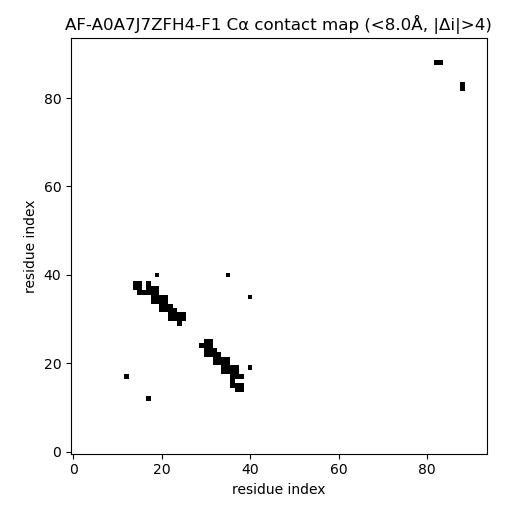 ? 20.983 -1.178 -33.537 1.00 81.19 83 ASN A N 1
ATOM 669 C CA . ASN A 1 83 ? 22.358 -0.852 -33.915 1.00 81.19 83 ASN A CA 1
ATOM 670 C C . ASN A 1 83 ? 23.166 -2.097 -34.314 1.00 81.19 83 ASN A C 1
ATOM 672 O O . ASN A 1 83 ? 23.933 -2.031 -35.260 1.00 81.19 83 ASN A O 1
ATOM 676 N N . MET A 1 84 ? 22.976 -3.232 -33.631 1.00 77.00 84 MET A N 1
ATOM 677 C CA . MET A 1 84 ? 23.624 -4.503 -33.997 1.00 77.00 84 MET A CA 1
ATOM 678 C C . MET A 1 84 ? 23.179 -5.032 -35.364 1.00 77.00 84 MET A C 1
ATOM 680 O O . MET A 1 84 ? 23.873 -5.837 -35.969 1.00 77.00 84 MET A O 1
ATOM 684 N N . AS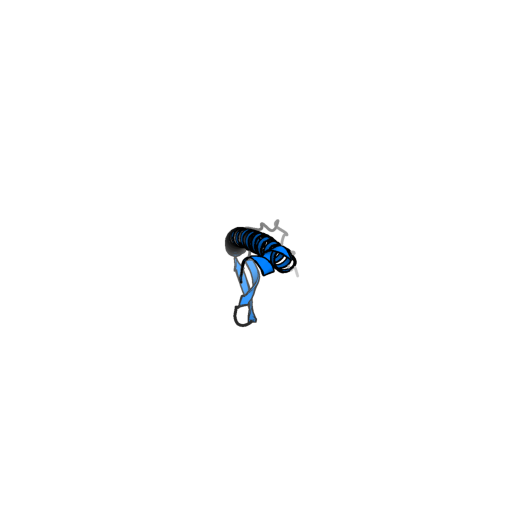N A 1 85 ? 22.005 -4.611 -35.830 1.00 72.81 85 ASN A N 1
ATOM 685 C CA . ASN A 1 85 ? 21.435 -5.027 -37.104 1.00 72.81 85 ASN A CA 1
ATOM 686 C C . ASN A 1 85 ? 21.669 -3.983 -38.215 1.00 72.81 85 ASN A C 1
ATOM 688 O O . ASN A 1 85 ? 21.025 -4.064 -39.263 1.00 72.81 85 ASN A O 1
ATOM 692 N N . ASP A 1 86 ? 22.533 -2.990 -37.963 1.00 64.62 86 ASP A N 1
ATOM 693 C CA . ASP A 1 86 ? 22.942 -1.954 -38.910 1.00 64.62 86 ASP A CA 1
ATOM 694 C C . ASP A 1 86 ? 24.276 -2.353 -39.575 1.00 64.62 86 ASP A C 1
ATOM 696 O O . ASP A 1 86 ? 25.305 -2.383 -38.895 1.00 64.62 86 ASP A O 1
ATOM 700 N N . PRO A 1 87 ? 24.297 -2.656 -40.887 1.00 59.41 87 PRO A N 1
ATOM 701 C CA . PRO A 1 87 ? 25.512 -3.061 -41.595 1.00 59.41 87 PRO A CA 1
ATOM 702 C C . PRO A 1 87 ? 26.642 -2.022 -41.543 1.00 59.41 87 PRO A C 1
ATOM 704 O O . PRO A 1 87 ? 27.799 -2.378 -41.743 1.00 59.41 87 PRO A O 1
ATOM 707 N N . SER A 1 88 ? 26.344 -0.745 -41.259 1.00 61.06 88 SER A N 1
ATOM 708 C CA . SER A 1 88 ? 27.375 0.296 -41.163 1.00 61.06 88 SER A CA 1
ATOM 709 C C . SER A 1 88 ? 28.242 0.196 -39.899 1.00 61.06 88 SER A C 1
ATOM 711 O O . SER A 1 88 ? 29.264 0.877 -39.813 1.00 61.06 88 SER A O 1
ATOM 713 N N . TRP A 1 89 ? 27.832 -0.593 -38.895 1.00 59.59 89 TRP A N 1
ATOM 714 C CA . TRP A 1 89 ? 28.598 -0.802 -37.656 1.00 59.59 89 TRP A CA 1
ATOM 715 C C . TRP A 1 89 ? 29.789 -1.757 -37.833 1.00 59.59 89 TRP A C 1
ATOM 717 O O . TRP A 1 89 ? 30.762 -1.646 -37.082 1.00 59.59 89 TRP A O 1
ATOM 727 N N . ASP A 1 90 ? 29.741 -2.654 -38.825 1.00 56.56 90 ASP A N 1
ATOM 728 C CA . ASP A 1 90 ? 30.837 -3.589 -39.124 1.00 56.56 90 ASP A CA 1
ATOM 729 C C . ASP A 1 90 ? 32.015 -2.897 -39.837 1.00 56.56 90 ASP A C 1
ATOM 731 O O . ASP A 1 90 ? 33.166 -3.267 -39.623 1.00 56.56 90 ASP A O 1
ATOM 735 N N . GLU A 1 91 ? 31.769 -1.844 -40.626 1.00 54.75 91 GLU A N 1
ATOM 736 C CA . GLU A 1 91 ? 32.833 -1.135 -41.362 1.00 54.75 91 GLU A CA 1
ATOM 737 C C . GLU A 1 91 ? 33.638 -0.143 -40.505 1.00 54.75 91 GLU A C 1
ATOM 739 O O . GLU A 1 91 ? 34.712 0.290 -40.913 1.00 54.75 91 GLU A O 1
ATOM 744 N N . THR A 1 92 ? 33.150 0.231 -39.316 1.00 56.97 92 THR A N 1
ATOM 745 C CA . THR A 1 92 ? 33.812 1.221 -38.439 1.00 56.97 92 THR A CA 1
ATOM 746 C C . THR A 1 92 ? 34.594 0.617 -37.268 1.00 56.97 92 THR A C 1
ATOM 748 O O . THR A 1 92 ? 35.191 1.368 -36.498 1.00 56.97 92 THR A O 1
ATOM 751 N N . ASN A 1 93 ? 34.628 -0.715 -37.138 1.00 53.19 93 ASN A N 1
ATOM 752 C CA . ASN A 1 93 ? 35.364 -1.429 -36.084 1.00 53.19 93 ASN A CA 1
ATOM 753 C C . ASN A 1 93 ? 36.530 -2.297 -36.609 1.00 53.19 93 ASN A C 1
ATOM 755 O O . ASN A 1 93 ? 36.970 -3.200 -35.894 1.00 53.19 93 ASN A O 1
ATOM 759 N N . LEU A 1 94 ? 37.037 -2.029 -37.821 1.00 43.34 94 LEU A N 1
ATOM 760 C CA . LEU A 1 94 ? 38.222 -2.688 -38.394 1.00 43.34 94 LEU A CA 1
ATOM 761 C C . LEU A 1 94 ? 39.440 -1.757 -38.458 1.00 43.34 94 LEU A C 1
ATOM 763 O O . LEU A 1 94 ? 39.276 -0.604 -38.917 1.00 43.34 94 LEU A O 1
#

pLDDT: mean 84.67, std 16.27, range [38.56, 98.69]

Mean predicted aligned error: 12.2 Å

Radius of gyration: 32.12 Å; Cα contacts (8 Å, |Δi|>4): 42; chains: 1; bounding box: 85×24×85 Å

Foldseek 3Di:
DDDDPDPCDPPDDDLQPDWDWDWDQDPVRDIDTDIGRPVVVVVVVVVVVVVVVVVVVVVVVVVVVVVVVVVVVVVVVVVVVVLVVDPVVVVPPD

Organism: Pipistrellus kuhlii (NCBI:txid59472)

Secondary structure (DSSP, 8-state):
--------------TTT-EEEEEEE-TTS-EEEEEEEHHHHHHHHHHHHHHHHHHHHHHHHHHHHHHHHHHHHHHHHHHHHHHHT-GGGTTT--

InterPro domains:
  IPR032409 Rho guanine nucleotide exchange factor 6/7, coiled-coil domain [PF16523] (10-93)